Protein AF-A0A7R9LVT5-F1 (afdb_monomer_lite)

Foldseek 3Di:
DVVLLVQLVVVLVVLDDPPPSNLVSLQVLLVVLAVPQPSLVVCVVVVVLVSLLSQCVSHPPPVSSVVSSVSSVVSQCVRPVRVVVCPPPVNVVSVVVNCVVVVNPPPPDPPDDDD

Radius of gyration: 14.57 Å; chains: 1; bounding box: 28×40×38 Å

Sequence (115 aa):
MEALLAIVRARLADALHNDIMLKFTLSALWNLTDESPKTCQMFLQKGGLDLYLQVLQRFEGDCAVETKVLGLVNNIAEVEELRHNLLDLHFLRVLRFVANKLSLSITPFPPFPDF

InterPro domains:
  IPR011989 Armadillo-like helical [G3DSA:1.25.10.10] (1-108)
  IPR016024 Armadillo-type fold [SSF48371] (17-95)
  IPR051341 Zyg-11-related ubiquitin ligase adapter protein [PTHR12904] (19-95)
  IPR055142 Protein zer-1 homolog-like, C-terminal domain [PF22964] (1-98)

Structure (mmCIF, N/CA/C/O backbone):
data_AF-A0A7R9LVT5-F1
#
_entry.id   AF-A0A7R9LVT5-F1
#
loop_
_atom_site.group_PDB
_atom_site.id
_atom_site.type_symbol
_atom_site.label_atom_id
_atom_site.label_alt_id
_atom_site.label_comp_id
_atom_site.label_asym_id
_atom_site.label_entity_id
_atom_site.label_seq_id
_atom_site.pdbx_PDB_ins_code
_atom_site.Cartn_x
_atom_site.Cartn_y
_atom_site.Cartn_z
_atom_site.occupancy
_atom_site.B_iso_or_equiv
_atom_site.auth_seq_id
_atom_site.auth_comp_id
_atom_site.auth_asym_id
_atom_site.auth_atom_id
_atom_site.pdbx_PDB_model_num
ATOM 1 N N . MET A 1 1 ? -6.290 11.500 -0.809 1.00 86.19 1 MET A N 1
ATOM 2 C CA . MET A 1 1 ? -6.131 10.032 -0.906 1.00 86.19 1 MET A CA 1
ATOM 3 C C . MET A 1 1 ? -6.438 9.500 -2.301 1.00 86.19 1 MET A C 1
ATOM 5 O O . MET A 1 1 ? -5.558 8.888 -2.887 1.00 86.19 1 MET A O 1
ATOM 9 N N . GLU A 1 2 ? -7.627 9.755 -2.860 1.00 88.25 2 GLU A N 1
ATOM 10 C CA . GLU A 1 2 ? -8.033 9.216 -4.176 1.00 88.25 2 GLU A CA 1
ATOM 11 C C . GLU A 1 2 ? -7.036 9.501 -5.305 1.00 88.25 2 GLU A C 1
ATOM 13 O O . GLU A 1 2 ? -6.658 8.581 -6.024 1.00 88.25 2 GLU A O 1
ATOM 18 N N . ALA A 1 3 ? -6.539 10.737 -5.408 1.00 91.69 3 ALA A N 1
ATOM 19 C CA . ALA A 1 3 ? -5.553 11.108 -6.423 1.00 91.69 3 ALA A CA 1
ATOM 20 C C . ALA A 1 3 ? -4.260 10.273 -6.342 1.00 91.69 3 ALA A C 1
ATOM 22 O O . ALA A 1 3 ? -3.738 9.843 -7.365 1.00 91.69 3 ALA A O 1
ATOM 23 N N . LEU A 1 4 ? -3.766 9.987 -5.131 1.00 93.38 4 LEU A N 1
ATOM 24 C CA . LEU A 1 4 ? -2.549 9.191 -4.941 1.00 93.38 4 LEU A CA 1
ATOM 25 C C . LEU A 1 4 ? -2.782 7.725 -5.320 1.00 93.38 4 LEU A C 1
ATOM 27 O O . LEU A 1 4 ? -1.965 7.137 -6.021 1.00 93.38 4 LEU A O 1
ATOM 31 N N . LEU A 1 5 ? -3.922 7.147 -4.928 1.00 93.81 5 LEU A N 1
ATOM 32 C CA . LEU A 1 5 ? -4.278 5.781 -5.323 1.00 93.81 5 LEU A CA 1
ATOM 33 C C . LEU A 1 5 ? -4.470 5.659 -6.841 1.00 93.81 5 LEU A C 1
ATOM 35 O O . LEU A 1 5 ? -4.081 4.648 -7.421 1.00 93.81 5 LEU A O 1
ATOM 39 N N . ALA A 1 6 ? -5.016 6.685 -7.497 1.00 93.38 6 ALA A N 1
ATOM 40 C CA . ALA A 1 6 ? -5.128 6.726 -8.953 1.00 93.38 6 ALA A CA 1
ATOM 41 C C . ALA A 1 6 ? -3.749 6.725 -9.633 1.00 93.38 6 ALA A C 1
ATOM 43 O O . ALA A 1 6 ? -3.551 5.990 -10.599 1.00 93.38 6 ALA A O 1
ATOM 44 N N . ILE A 1 7 ? -2.779 7.473 -9.095 1.00 93.44 7 ILE A N 1
ATOM 45 C CA . ILE A 1 7 ? -1.398 7.455 -9.598 1.00 93.44 7 ILE A CA 1
ATOM 46 C C . ILE A 1 7 ? -0.784 6.062 -9.432 1.00 93.44 7 ILE A C 1
ATOM 48 O O . ILE A 1 7 ? -0.220 5.542 -10.391 1.00 93.44 7 ILE A O 1
ATOM 52 N N . VAL A 1 8 ? -0.936 5.422 -8.265 1.00 94.06 8 VAL A N 1
ATOM 53 C CA . VAL A 1 8 ? -0.433 4.051 -8.052 1.00 94.06 8 VAL A CA 1
ATOM 54 C C . VAL A 1 8 ? -1.052 3.076 -9.058 1.00 94.06 8 VAL A C 1
ATOM 56 O O . VAL A 1 8 ? -0.318 2.305 -9.668 1.00 94.06 8 VAL A O 1
ATOM 59 N N . ARG A 1 9 ? -2.372 3.139 -9.296 1.00 93.75 9 ARG A N 1
ATOM 60 C CA . ARG A 1 9 ? -3.052 2.296 -10.300 1.00 93.75 9 ARG A CA 1
ATOM 61 C C . ARG A 1 9 ? -2.500 2.518 -11.709 1.00 93.75 9 ARG A C 1
ATOM 63 O O . ARG A 1 9 ? -2.248 1.544 -12.410 1.00 93.75 9 ARG A O 1
ATOM 70 N N . ALA A 1 10 ? -2.282 3.772 -12.103 1.00 92.00 10 ALA A N 1
ATOM 71 C CA . ALA A 1 10 ? -1.717 4.096 -13.410 1.00 92.00 10 ALA A CA 1
ATOM 72 C C . ALA A 1 10 ? -0.295 3.534 -13.565 1.00 92.00 10 ALA A C 1
ATOM 74 O O . ALA A 1 10 ? -0.008 2.836 -14.531 1.00 92.00 10 ALA A O 1
ATOM 75 N N . ARG A 1 11 ? 0.580 3.749 -12.573 1.00 90.19 11 ARG A N 1
ATOM 76 C CA . ARG A 1 11 ? 1.980 3.290 -12.655 1.00 90.19 11 ARG A CA 1
ATOM 77 C C . ARG A 1 11 ? 2.133 1.782 -12.536 1.00 90.19 11 ARG A C 1
ATOM 79 O 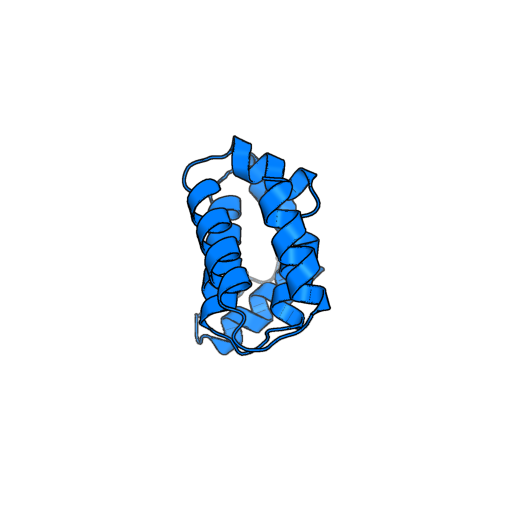O . ARG A 1 11 ? 3.050 1.208 -13.116 1.00 90.19 11 ARG A O 1
ATOM 86 N N . LEU A 1 12 ? 1.215 1.129 -11.828 1.00 89.25 12 LEU A N 1
ATOM 87 C CA . LEU A 1 12 ? 1.132 -0.325 -11.800 1.00 89.25 12 LEU A CA 1
ATOM 88 C C . LEU A 1 12 ? 0.840 -0.899 -13.198 1.00 89.25 12 LEU A C 1
ATOM 90 O O . LEU A 1 12 ? 1.442 -1.907 -13.565 1.00 89.25 12 LEU A O 1
ATOM 94 N N . ALA A 1 13 ? -0.035 -0.249 -13.976 1.00 87.19 13 ALA A N 1
ATOM 95 C CA . ALA A 1 13 ? -0.358 -0.657 -15.345 1.00 87.19 13 ALA A CA 1
ATOM 96 C C . ALA A 1 13 ? 0.806 -0.419 -16.323 1.00 87.19 13 ALA A C 1
ATOM 98 O O . ALA A 1 13 ? 1.066 -1.272 -17.170 1.00 87.19 13 ALA A O 1
ATOM 99 N N . ASP A 1 14 ? 1.538 0.689 -16.165 1.00 84.38 14 ASP A N 1
ATOM 100 C CA . ASP A 1 14 ? 2.711 1.016 -16.993 1.00 84.38 14 ASP A CA 1
ATOM 101 C C . ASP A 1 14 ? 3.891 0.069 -16.740 1.00 84.38 14 ASP A C 1
ATOM 103 O O . ASP A 1 14 ? 4.720 -0.162 -17.622 1.00 84.38 14 ASP A O 1
ATOM 107 N N . ALA A 1 15 ? 3.945 -0.529 -15.544 1.00 72.06 15 ALA A N 1
ATOM 108 C CA . ALA A 1 15 ? 4.812 -1.663 -15.247 1.00 72.06 15 ALA A CA 1
ATOM 109 C C . ALA A 1 15 ? 6.327 -1.361 -15.367 1.00 72.06 15 ALA A C 1
ATOM 111 O O . ALA A 1 15 ? 7.153 -2.272 -15.515 1.00 72.06 15 ALA A O 1
ATOM 112 N N . LEU A 1 16 ? 6.688 -0.078 -15.273 1.00 76.38 16 LEU A N 1
ATOM 113 C CA . LEU A 1 16 ? 8.051 0.428 -15.388 1.00 76.38 16 LEU A CA 1
ATOM 114 C C . LEU A 1 16 ? 8.855 0.131 -14.120 1.00 76.38 16 LEU A C 1
ATOM 116 O O . LEU A 1 16 ? 8.571 0.644 -13.037 1.00 76.38 16 LEU A O 1
ATOM 120 N N . HIS A 1 17 ? 9.905 -0.675 -14.264 1.00 67.88 17 HIS A N 1
ATOM 121 C CA . HIS A 1 17 ? 10.876 -0.876 -13.192 1.00 67.88 17 HIS A CA 1
ATOM 122 C C . HIS A 1 17 ? 11.598 0.447 -12.887 1.00 67.88 17 HIS A C 1
ATOM 124 O O . HIS A 1 17 ? 11.961 1.179 -13.806 1.00 67.88 17 HIS A O 1
ATOM 130 N N . ASN A 1 18 ? 11.819 0.750 -11.603 1.00 76.25 18 ASN A N 1
ATOM 131 C CA . ASN A 1 18 ? 12.368 2.028 -11.127 1.00 76.25 18 ASN A CA 1
ATOM 132 C C . ASN A 1 18 ? 11.505 3.277 -11.397 1.00 76.25 18 ASN A C 1
ATOM 134 O O . ASN A 1 18 ? 12.048 4.378 -11.497 1.00 76.25 18 ASN A O 1
ATOM 138 N N . ASP A 1 19 ? 10.172 3.152 -11.450 1.00 85.75 19 ASP A N 1
ATOM 139 C CA . ASP A 1 19 ? 9.293 4.325 -11.527 1.00 85.75 19 ASP A CA 1
ATOM 140 C C . ASP A 1 19 ? 9.440 5.211 -10.268 1.00 85.75 19 ASP A C 1
ATOM 142 O O . ASP A 1 19 ? 8.992 4.891 -9.160 1.00 85.75 19 ASP A O 1
ATOM 146 N N . ILE A 1 20 ? 10.094 6.358 -10.457 1.00 89.19 20 ILE A N 1
ATOM 147 C CA . ILE A 1 20 ? 10.362 7.349 -9.414 1.00 89.19 20 ILE A CA 1
ATOM 148 C C . ILE A 1 20 ? 9.048 7.951 -8.888 1.00 89.19 20 ILE A C 1
ATOM 150 O O . ILE A 1 20 ? 8.901 8.156 -7.682 1.00 89.19 20 ILE A O 1
ATOM 154 N N . MET A 1 21 ? 8.064 8.184 -9.764 1.00 91.31 21 MET A N 1
ATOM 155 C CA . MET A 1 21 ? 6.755 8.721 -9.382 1.00 91.31 21 MET A CA 1
ATOM 156 C C . MET A 1 21 ? 5.976 7.730 -8.523 1.00 91.31 21 MET A C 1
ATOM 158 O O . MET A 1 21 ? 5.359 8.141 -7.536 1.00 91.31 21 MET A O 1
ATOM 162 N N . LEU A 1 22 ? 6.036 6.433 -8.839 1.00 92.44 22 LEU A N 1
ATOM 163 C CA . LEU A 1 22 ? 5.450 5.390 -7.996 1.00 92.44 22 LEU A CA 1
ATOM 164 C C . LEU A 1 22 ? 6.079 5.415 -6.596 1.00 92.44 22 LEU A C 1
ATOM 166 O O . LEU A 1 22 ? 5.358 5.508 -5.603 1.00 92.44 22 LEU A O 1
ATOM 170 N N . LYS A 1 23 ? 7.415 5.417 -6.502 1.00 92.38 23 LYS A N 1
ATOM 171 C CA . LYS A 1 23 ? 8.139 5.437 -5.217 1.00 92.38 23 LYS A CA 1
ATOM 172 C C . LYS A 1 23 ? 7.813 6.681 -4.382 1.00 92.38 23 LYS A C 1
ATOM 174 O O . LYS A 1 23 ? 7.603 6.562 -3.170 1.00 92.38 23 LYS A O 1
ATOM 179 N N . PHE A 1 24 ? 7.714 7.862 -4.996 1.00 94.00 24 PHE A N 1
ATOM 180 C CA . PHE A 1 24 ? 7.284 9.078 -4.294 1.00 94.00 24 PHE A CA 1
ATOM 181 C C . PHE A 1 24 ? 5.837 8.991 -3.815 1.00 94.00 24 PHE A C 1
ATOM 183 O O . PHE A 1 24 ? 5.553 9.318 -2.664 1.00 94.00 24 PHE A O 1
ATOM 190 N N . THR A 1 25 ? 4.935 8.495 -4.659 1.00 95.50 25 THR A N 1
ATOM 191 C CA . THR A 1 25 ? 3.512 8.361 -4.323 1.00 95.50 25 THR A CA 1
ATOM 192 C C . THR A 1 25 ? 3.303 7.391 -3.161 1.00 95.50 25 THR A C 1
ATOM 194 O O . THR A 1 25 ? 2.571 7.709 -2.227 1.00 95.50 25 THR A O 1
ATOM 197 N N . LEU A 1 26 ? 3.997 6.248 -3.163 1.00 95.44 26 LEU A N 1
ATOM 198 C CA . LEU A 1 26 ? 3.969 5.286 -2.056 1.00 95.44 26 LEU A CA 1
ATOM 199 C C . LEU A 1 26 ? 4.532 5.884 -0.758 1.00 95.44 26 LEU A C 1
ATOM 201 O O . LEU A 1 26 ? 3.989 5.632 0.312 1.00 95.44 26 LEU A O 1
ATOM 205 N N . SER A 1 27 ? 5.575 6.719 -0.846 1.00 95.56 27 SER A N 1
ATOM 206 C CA . SER A 1 27 ? 6.125 7.433 0.321 1.00 95.56 27 SER A CA 1
ATOM 207 C C . SER A 1 27 ? 5.117 8.418 0.905 1.00 95.56 27 SER A C 1
ATOM 209 O O . SER A 1 27 ? 4.931 8.474 2.115 1.00 95.56 27 SER A O 1
ATOM 211 N N . ALA A 1 28 ? 4.451 9.185 0.039 1.00 95.06 28 ALA A N 1
ATOM 212 C CA . ALA A 1 28 ? 3.426 10.129 0.456 1.00 95.06 28 ALA A CA 1
ATOM 213 C C . ALA A 1 28 ? 2.240 9.408 1.105 1.00 95.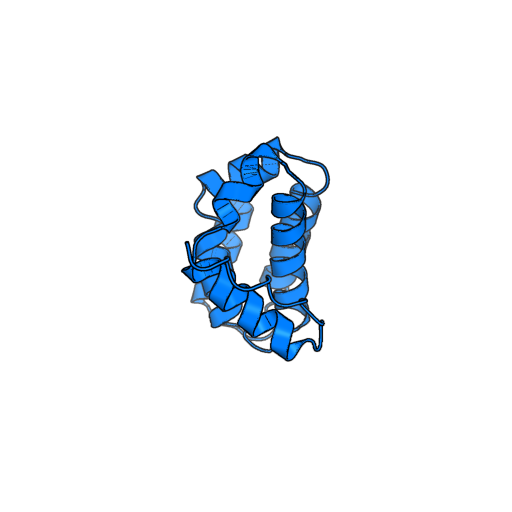06 28 ALA A C 1
ATOM 215 O O . ALA A 1 28 ? 1.740 9.866 2.124 1.00 95.06 28 ALA A O 1
ATOM 216 N N . LEU A 1 29 ? 1.810 8.273 0.543 1.00 95.56 29 LEU A N 1
ATOM 217 C CA . LEU A 1 29 ? 0.747 7.456 1.125 1.00 95.56 29 LEU A CA 1
ATOM 218 C C . LEU A 1 29 ? 1.128 6.942 2.513 1.00 95.56 29 LEU A C 1
ATOM 220 O O . LEU A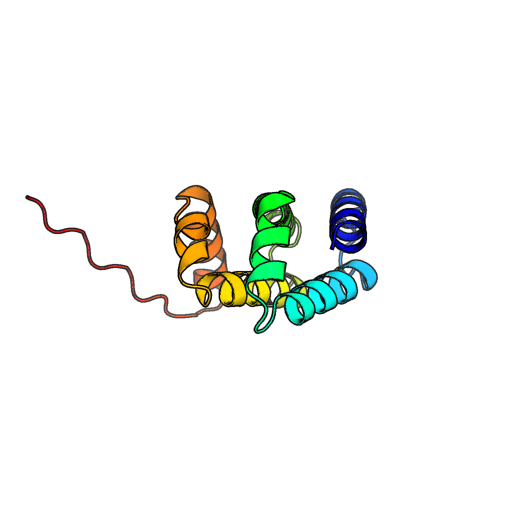 1 29 ? 0.338 7.127 3.431 1.00 95.56 29 LEU A O 1
ATOM 224 N N . TRP A 1 30 ? 2.325 6.366 2.669 1.00 95.81 30 TRP A N 1
ATOM 225 C CA . TRP A 1 30 ? 2.810 5.874 3.962 1.00 95.81 30 TRP A CA 1
ATOM 226 C C . TRP A 1 30 ? 2.814 6.985 5.021 1.00 95.81 30 TRP A C 1
ATOM 228 O O . TRP A 1 30 ? 2.191 6.830 6.070 1.00 95.81 30 TRP A O 1
ATOM 238 N N . ASN A 1 31 ? 3.392 8.145 4.701 1.00 94.69 31 ASN A N 1
ATOM 239 C CA . ASN A 1 31 ? 3.453 9.280 5.624 1.00 94.69 31 ASN A CA 1
ATOM 240 C C . ASN A 1 31 ? 2.070 9.872 5.947 1.00 94.69 31 ASN A C 1
ATOM 242 O O . ASN A 1 31 ? 1.851 10.351 7.050 1.00 94.69 31 ASN A O 1
ATOM 246 N N . LEU A 1 32 ? 1.123 9.868 5.002 1.00 94.12 32 LEU A N 1
ATOM 247 C CA . LEU A 1 32 ? -0.236 10.376 5.246 1.00 94.12 32 LEU A CA 1
ATOM 248 C C . LEU A 1 32 ? -1.062 9.457 6.151 1.00 94.12 32 LEU A C 1
ATOM 250 O O . LEU A 1 32 ? -2.005 9.916 6.792 1.00 94.12 32 LEU A O 1
ATOM 254 N N . THR A 1 33 ? -0.760 8.161 6.147 1.00 92.44 33 THR A N 1
ATOM 255 C CA . THR A 1 33 ? -1.396 7.174 7.027 1.00 92.44 33 THR A CA 1
ATOM 256 C C . THR A 1 33 ? -0.735 7.075 8.398 1.00 92.44 33 THR A C 1
ATOM 258 O O . THR A 1 33 ? -1.311 6.471 9.295 1.00 92.44 33 THR A O 1
ATOM 261 N N . ASP A 1 34 ? 0.454 7.651 8.569 1.00 94.56 34 ASP A N 1
ATOM 262 C CA . ASP A 1 34 ? 1.175 7.652 9.840 1.00 94.56 34 ASP A CA 1
ATOM 263 C C . ASP A 1 34 ? 0.413 8.421 10.921 1.00 94.56 34 ASP A C 1
ATOM 265 O O . ASP A 1 34 ? -0.120 9.502 10.661 1.00 94.56 34 ASP A O 1
ATOM 269 N N . GLU A 1 35 ? 0.284 7.804 12.098 1.00 90.94 35 GLU A N 1
ATOM 270 C CA . GLU A 1 35 ? -0.466 8.323 13.253 1.00 90.94 35 GLU A CA 1
ATOM 271 C C . GLU A 1 35 ? -1.886 8.846 12.916 1.00 90.94 35 GLU A C 1
ATOM 273 O O . GLU A 1 35 ? -2.449 9.697 13.610 1.00 90.94 35 GLU A O 1
ATOM 278 N N . SER A 1 36 ? -2.507 8.345 11.838 1.00 93.88 36 SER A N 1
ATOM 279 C CA . SER A 1 36 ? -3.767 8.879 11.309 1.00 93.88 36 SER A CA 1
ATOM 280 C C . SER A 1 36 ? -4.812 7.785 11.045 1.00 93.88 36 SER A C 1
ATOM 282 O O . SER A 1 36 ? -5.042 7.400 9.891 1.00 93.88 36 SER A O 1
ATOM 284 N N . PRO A 1 37 ? -5.548 7.327 12.083 1.00 92.88 37 PRO A N 1
ATOM 285 C CA . PRO A 1 37 ? -6.550 6.261 11.960 1.00 92.88 37 PRO A CA 1
ATOM 286 C C . PRO A 1 37 ? -7.606 6.518 10.878 1.00 92.88 37 PRO A C 1
ATOM 288 O O . PRO A 1 37 ? -7.957 5.631 10.099 1.00 92.88 37 PRO A O 1
ATOM 291 N N . LYS A 1 38 ? -8.075 7.767 10.767 1.00 95.00 38 LYS A N 1
ATOM 292 C CA . LYS A 1 38 ? -9.065 8.177 9.758 1.00 95.00 38 LYS A CA 1
ATOM 293 C C . LYS A 1 38 ? -8.537 8.010 8.331 1.00 95.00 38 LYS A C 1
ATOM 295 O O . LYS A 1 38 ? -9.286 7.633 7.429 1.00 95.00 38 LYS A O 1
ATOM 300 N N . THR A 1 39 ? -7.254 8.290 8.118 1.00 94.81 39 THR A N 1
ATOM 301 C CA . THR A 1 39 ? -6.618 8.176 6.803 1.00 94.81 39 THR A CA 1
ATOM 302 C C . THR A 1 39 ? -6.352 6.713 6.454 1.00 94.81 39 THR A C 1
ATOM 304 O O . THR A 1 39 ? -6.627 6.309 5.324 1.00 94.81 39 THR A O 1
ATOM 307 N N . CYS A 1 40 ? -5.947 5.892 7.430 1.00 94.25 40 CYS A N 1
ATOM 308 C CA . CYS A 1 40 ? -5.879 4.433 7.293 1.00 94.25 40 CYS A CA 1
ATOM 309 C C . CYS A 1 40 ? -7.237 3.831 6.903 1.00 94.25 40 CYS A C 1
ATOM 311 O O . CYS A 1 40 ? -7.330 3.038 5.965 1.00 94.25 40 CYS A O 1
ATOM 313 N N . GLN A 1 41 ? -8.319 4.256 7.561 1.00 94.19 41 GLN A N 1
ATOM 314 C CA . GLN A 1 41 ? -9.667 3.788 7.240 1.00 94.19 41 GLN A CA 1
ATOM 315 C C . GLN A 1 41 ? -10.082 4.188 5.816 1.00 94.19 41 GLN A C 1
ATOM 317 O O . GLN A 1 41 ? -10.607 3.362 5.070 1.00 94.19 41 GLN A O 1
ATOM 322 N N . MET A 1 42 ? -9.812 5.433 5.408 1.00 95.25 42 MET A N 1
ATOM 323 C CA . MET A 1 42 ? -10.091 5.898 4.046 1.00 95.25 42 MET A CA 1
ATOM 324 C C . MET A 1 42 ? -9.305 5.096 3.002 1.00 95.25 42 MET A C 1
ATOM 326 O O . MET A 1 42 ? -9.847 4.779 1.944 1.00 95.25 42 MET A O 1
ATOM 330 N N . PHE A 1 43 ? -8.053 4.738 3.291 1.00 95.56 43 PHE A N 1
ATOM 331 C CA . PHE A 1 43 ? -7.231 3.918 2.404 1.00 95.56 43 PHE A CA 1
ATOM 332 C C . PHE A 1 43 ? -7.871 2.545 2.170 1.00 95.56 43 PHE A C 1
ATOM 334 O O . PHE A 1 43 ? -8.033 2.127 1.020 1.00 95.56 43 PHE A O 1
ATOM 341 N N . LEU A 1 44 ? -8.301 1.882 3.246 1.00 93.25 44 LEU A N 1
ATOM 342 C CA . LEU A 1 44 ? -8.980 0.586 3.179 1.00 93.25 44 LEU A CA 1
ATOM 343 C C . LEU A 1 44 ? -10.299 0.675 2.403 1.00 93.25 44 LEU A C 1
ATOM 345 O O . LEU A 1 44 ? -10.512 -0.093 1.468 1.00 93.25 44 LEU A O 1
ATOM 349 N N . GLN A 1 45 ? -11.143 1.665 2.708 1.00 93.31 45 GLN A N 1
ATOM 350 C CA . GLN A 1 45 ? -12.430 1.880 2.028 1.00 93.31 45 GLN A CA 1
ATOM 351 C C . GLN A 1 45 ? -12.293 2.118 0.518 1.00 93.31 45 GLN A C 1
ATOM 353 O O . GLN A 1 45 ? -13.232 1.879 -0.238 1.00 93.31 45 GLN A O 1
ATOM 358 N N . LYS A 1 46 ? -11.134 2.600 0.059 1.00 93.56 46 LYS A N 1
ATOM 359 C CA . LYS A 1 46 ? -10.842 2.839 -1.362 1.00 93.56 46 LYS A CA 1
ATOM 360 C C . LYS A 1 46 ? -10.172 1.639 -2.049 1.00 93.56 46 LYS A C 1
ATOM 362 O O . LYS A 1 46 ? -9.646 1.787 -3.158 1.00 93.56 46 LYS A O 1
ATOM 367 N N . GLY A 1 47 ? -10.177 0.466 -1.408 1.00 91.50 47 GLY A N 1
ATOM 368 C CA . GLY A 1 47 ? -9.554 -0.755 -1.926 1.00 91.50 47 GLY A CA 1
ATOM 369 C C . GLY A 1 47 ? -8.034 -0.633 -2.026 1.00 91.50 47 GLY A C 1
ATOM 370 O O . GLY A 1 47 ? -7.426 -1.141 -2.970 1.00 91.50 47 GLY A O 1
ATOM 371 N N . GLY A 1 48 ? -7.419 0.125 -1.112 1.00 93.44 48 GLY A N 1
ATOM 372 C CA . GLY A 1 48 ? -5.975 0.339 -1.092 1.00 93.44 48 GLY A CA 1
ATOM 373 C C . GLY A 1 48 ? -5.195 -0.946 -0.813 1.00 93.44 48 GLY A C 1
ATOM 374 O O . GLY A 1 48 ? -4.131 -1.145 -1.395 1.00 93.44 48 GLY A O 1
ATOM 375 N N . LEU A 1 49 ? -5.749 -1.845 0.008 1.00 91.69 49 LEU A N 1
ATOM 376 C CA . LEU A 1 49 ? -5.098 -3.104 0.373 1.00 91.69 49 LEU A CA 1
ATOM 377 C C . LEU A 1 49 ? -4.935 -4.037 -0.838 1.00 91.69 49 LEU A C 1
ATOM 379 O O . LEU A 1 49 ? -3.828 -4.497 -1.111 1.00 91.69 49 LEU A O 1
ATOM 383 N N . ASP A 1 50 ? -5.998 -4.223 -1.626 1.00 91.00 50 ASP A N 1
ATOM 384 C CA . ASP A 1 50 ? -5.967 -5.030 -2.856 1.00 91.00 50 ASP A CA 1
ATOM 385 C C . ASP A 1 50 ? -5.019 -4.450 -3.907 1.00 91.00 50 ASP A C 1
ATOM 387 O O . ASP A 1 50 ? -4.353 -5.178 -4.646 1.00 91.00 50 ASP A O 1
ATOM 391 N N . LEU A 1 51 ? -4.948 -3.118 -3.987 1.00 92.88 51 LEU A N 1
ATOM 392 C CA . LEU A 1 51 ? -4.002 -2.438 -4.862 1.00 92.88 51 LEU A CA 1
ATOM 393 C C . LEU A 1 51 ? -2.560 -2.698 -4.415 1.00 92.88 51 LEU A C 1
ATOM 395 O O . LEU A 1 51 ? -1.700 -2.984 -5.243 1.00 92.88 51 LEU A O 1
ATOM 399 N N . TYR A 1 52 ? -2.293 -2.619 -3.113 1.00 92.19 52 TYR A N 1
ATOM 400 C CA . TYR A 1 52 ? -0.960 -2.837 -2.555 1.00 92.19 52 TYR A CA 1
ATOM 401 C C . TYR A 1 52 ? -0.490 -4.283 -2.718 1.00 92.19 52 TYR A C 1
ATOM 403 O O . TYR A 1 52 ? 0.684 -4.503 -3.007 1.00 92.19 52 TYR A O 1
ATOM 411 N N . LEU A 1 53 ? -1.395 -5.261 -2.641 1.00 89.31 53 LEU A N 1
ATOM 412 C CA . LEU A 1 53 ? -1.085 -6.649 -2.987 1.00 89.31 53 LEU A CA 1
ATOM 413 C C . LEU A 1 53 ? -0.606 -6.795 -4.435 1.00 89.31 53 LEU A C 1
ATOM 415 O O . LEU A 1 53 ? 0.406 -7.448 -4.683 1.00 89.31 53 LEU A O 1
ATOM 419 N N . GLN A 1 54 ? -1.281 -6.146 -5.386 1.00 91.00 54 GLN A N 1
ATOM 420 C CA . GLN A 1 54 ? -0.861 -6.166 -6.790 1.00 91.00 54 GLN A CA 1
ATOM 421 C C . GLN A 1 54 ? 0.485 -5.461 -6.994 1.00 91.00 54 GLN A C 1
ATOM 423 O O . GLN A 1 54 ? 1.302 -5.923 -7.787 1.00 91.00 54 GLN A O 1
ATOM 428 N N . VAL A 1 55 ? 0.749 -4.375 -6.258 1.00 91.19 55 VAL A N 1
ATOM 429 C CA . VAL A 1 55 ? 2.057 -3.701 -6.273 1.00 91.19 55 VAL A CA 1
ATOM 430 C C . VAL A 1 55 ? 3.157 -4.641 -5.772 1.00 91.19 55 VAL A C 1
ATOM 432 O O . VAL A 1 55 ? 4.167 -4.783 -6.455 1.00 91.19 55 VAL A O 1
ATOM 435 N N . LEU A 1 56 ? 2.958 -5.332 -4.645 1.00 88.69 56 LEU A N 1
ATOM 436 C CA . LEU A 1 56 ? 3.933 -6.302 -4.125 1.00 88.69 56 LEU A CA 1
ATOM 437 C C . LEU A 1 56 ? 4.194 -7.444 -5.112 1.00 88.69 56 LEU A C 1
ATOM 439 O O . LEU A 1 56 ? 5.341 -7.815 -5.325 1.00 88.69 56 LEU A O 1
ATOM 443 N N . GLN A 1 57 ? 3.147 -7.972 -5.749 1.00 87.88 57 GLN A N 1
ATOM 444 C CA . GLN A 1 57 ? 3.290 -9.028 -6.755 1.00 87.88 57 GLN A CA 1
ATOM 445 C C . GLN A 1 57 ? 4.029 -8.536 -8.005 1.00 87.88 57 GLN A C 1
ATOM 447 O O . GLN A 1 57 ? 4.828 -9.264 -8.588 1.00 87.88 57 GLN A O 1
ATOM 452 N N . ARG A 1 58 ? 3.764 -7.301 -8.447 1.00 88.50 58 ARG A N 1
ATOM 453 C CA . ARG A 1 58 ? 4.315 -6.771 -9.700 1.00 88.50 58 ARG A CA 1
ATOM 454 C C . ARG A 1 58 ? 5.756 -6.279 -9.578 1.00 88.50 58 ARG A C 1
ATOM 456 O O . ARG A 1 58 ? 6.484 -6.320 -10.575 1.00 88.50 58 ARG A O 1
ATOM 463 N N . PHE A 1 59 ? 6.127 -5.783 -8.402 1.00 87.25 59 PHE A N 1
ATOM 464 C CA . PHE A 1 59 ? 7.432 -5.197 -8.088 1.00 87.25 59 PHE A CA 1
ATOM 465 C C . PHE A 1 59 ? 8.213 -6.046 -7.077 1.00 87.25 59 PHE A C 1
ATOM 467 O O . PHE A 1 59 ? 9.016 -5.513 -6.313 1.00 87.25 59 PHE A O 1
ATOM 474 N N . GLU A 1 60 ? 7.977 -7.360 -7.079 1.00 84.50 60 GLU A N 1
ATOM 475 C CA . GLU A 1 60 ? 8.699 -8.306 -6.231 1.00 84.50 60 GLU A CA 1
ATOM 476 C C . GLU A 1 60 ? 10.218 -8.127 -6.395 1.00 84.50 60 GLU A C 1
ATOM 478 O O . GLU A 1 60 ? 10.743 -8.149 -7.512 1.00 84.50 60 GLU A O 1
ATOM 483 N N . GLY A 1 61 ? 10.924 -7.949 -5.276 1.00 82.88 61 GLY A N 1
ATOM 484 C CA . GLY A 1 61 ? 12.371 -7.736 -5.246 1.00 82.88 61 GLY A CA 1
ATOM 485 C C . GLY A 1 61 ? 12.820 -6.270 -5.313 1.00 82.88 61 GLY A C 1
ATOM 486 O O . GLY A 1 61 ? 14.009 -6.006 -5.135 1.00 82.88 61 GLY A O 1
ATOM 487 N N . ASP A 1 62 ? 11.916 -5.302 -5.512 1.00 88.19 62 ASP A N 1
ATOM 488 C CA . ASP A 1 62 ? 12.226 -3.881 -5.301 1.00 88.19 62 ASP A CA 1
ATOM 489 C C . ASP A 1 62 ? 12.031 -3.523 -3.822 1.00 88.19 62 ASP A C 1
ATOM 491 O O . ASP A 1 62 ? 10.964 -3.064 -3.399 1.00 88.19 62 ASP A O 1
ATOM 495 N N . CYS A 1 63 ? 13.096 -3.691 -3.032 1.00 87.12 63 CYS A N 1
ATOM 496 C CA . CYS A 1 63 ? 13.082 -3.436 -1.589 1.00 87.12 63 CYS A CA 1
ATOM 497 C C . CYS A 1 63 ? 12.547 -2.039 -1.227 1.00 87.12 63 CYS A C 1
ATOM 499 O O . CYS A 1 63 ? 11.958 -1.860 -0.161 1.00 87.12 63 CYS A O 1
ATOM 501 N N . ALA A 1 64 ? 12.736 -1.029 -2.086 1.00 88.62 64 ALA A N 1
ATOM 502 C CA . ALA A 1 64 ? 12.269 0.328 -1.814 1.00 88.62 64 ALA A CA 1
ATOM 503 C C . ALA A 1 64 ? 10.745 0.459 -1.955 1.00 88.62 64 ALA A C 1
ATOM 505 O O . ALA A 1 64 ? 10.131 1.230 -1.215 1.00 88.62 64 ALA A O 1
ATOM 506 N N . VAL A 1 65 ? 10.137 -0.273 -2.892 1.00 90.81 65 VAL A N 1
ATOM 507 C CA . VAL A 1 65 ? 8.675 -0.361 -3.037 1.00 90.81 65 VAL A CA 1
ATOM 508 C C . VAL A 1 65 ? 8.093 -1.198 -1.904 1.00 90.81 65 VAL A C 1
ATOM 510 O O . VAL A 1 65 ? 7.179 -0.735 -1.219 1.00 90.81 65 VAL A O 1
ATOM 513 N N . GLU A 1 66 ? 8.664 -2.379 -1.659 1.00 89.50 66 GLU A N 1
ATOM 514 C CA . GLU A 1 66 ? 8.217 -3.303 -0.613 1.00 89.50 66 GLU A CA 1
ATOM 515 C C . GLU A 1 66 ? 8.228 -2.633 0.763 1.00 89.50 66 GLU A C 1
ATOM 517 O O . GLU A 1 66 ? 7.214 -2.643 1.454 1.00 89.50 66 GLU A O 1
ATOM 522 N N . THR A 1 67 ? 9.319 -1.950 1.127 1.00 89.38 67 THR A N 1
ATOM 523 C CA . THR A 1 67 ? 9.429 -1.242 2.415 1.00 89.38 67 THR A CA 1
ATOM 524 C C . THR A 1 67 ? 8.323 -0.203 2.598 1.00 89.38 67 THR A C 1
ATOM 526 O O . THR A 1 67 ? 7.752 -0.094 3.678 1.00 89.38 67 THR A O 1
ATOM 529 N N . LYS A 1 68 ? 7.979 0.555 1.550 1.00 92.19 68 LYS A N 1
ATOM 530 C CA . LYS A 1 68 ? 6.935 1.593 1.629 1.00 92.19 68 LYS A CA 1
ATOM 531 C C . LYS A 1 68 ? 5.540 0.995 1.750 1.00 92.19 68 LYS A C 1
ATOM 533 O O . LYS A 1 68 ? 4.706 1.521 2.483 1.00 92.19 68 LYS A O 1
ATOM 538 N N . VAL A 1 69 ? 5.286 -0.095 1.028 1.00 92.44 69 VAL A N 1
ATOM 539 C CA . VAL A 1 69 ? 4.018 -0.821 1.111 1.00 92.44 69 VAL A CA 1
ATOM 540 C C . VAL A 1 69 ? 3.850 -1.435 2.499 1.00 92.44 69 VAL A C 1
ATOM 542 O O . VAL A 1 69 ? 2.832 -1.195 3.143 1.00 92.44 69 VAL A O 1
ATOM 545 N N . LEU A 1 70 ? 4.855 -2.169 2.981 1.00 90.25 70 LEU A N 1
ATOM 546 C CA . LEU A 1 70 ? 4.834 -2.784 4.307 1.00 90.25 70 LEU A CA 1
ATOM 547 C C . LEU A 1 70 ? 4.767 -1.743 5.426 1.00 90.25 70 LEU A C 1
ATOM 549 O O . LEU A 1 70 ? 4.069 -1.970 6.406 1.00 90.25 70 LEU A O 1
ATOM 553 N N . GLY A 1 71 ? 5.434 -0.597 5.263 1.00 90.62 71 GLY A N 1
ATOM 554 C CA . GLY A 1 71 ? 5.365 0.518 6.205 1.00 90.62 71 GLY A CA 1
ATOM 555 C C . GLY A 1 71 ? 3.934 1.013 6.405 1.00 90.62 71 GLY A C 1
ATOM 556 O O . GLY A 1 71 ? 3.450 1.050 7.529 1.00 90.62 71 GLY A O 1
ATOM 557 N N . LEU A 1 72 ? 3.202 1.292 5.322 1.00 93.69 72 LEU A N 1
ATOM 558 C CA . LEU A 1 72 ? 1.791 1.688 5.425 1.00 93.69 72 LEU A CA 1
ATOM 559 C C . LEU A 1 72 ? 0.932 0.589 6.064 1.00 93.69 72 LEU A C 1
ATOM 561 O O . LEU A 1 72 ? 0.050 0.877 6.868 1.00 93.69 72 LEU A O 1
ATOM 565 N N . VAL A 1 73 ? 1.174 -0.674 5.709 1.00 91.75 73 VAL A N 1
ATOM 566 C CA . VAL A 1 73 ? 0.445 -1.813 6.286 1.00 91.75 73 VAL A CA 1
ATOM 567 C C . VAL A 1 73 ? 0.692 -1.919 7.791 1.00 91.75 73 VAL A C 1
ATOM 569 O O . VAL A 1 73 ? -0.251 -2.179 8.534 1.00 91.75 73 VAL A O 1
ATOM 572 N N . ASN A 1 74 ? 1.923 -1.674 8.245 1.00 90.31 74 ASN A N 1
ATOM 573 C CA . ASN A 1 74 ? 2.248 -1.602 9.664 1.00 90.31 74 ASN A CA 1
ATOM 574 C C . ASN A 1 74 ? 1.471 -0.471 10.353 1.00 90.31 74 ASN A C 1
ATOM 576 O O . ASN A 1 74 ? 0.852 -0.712 11.384 1.00 90.31 74 ASN A O 1
ATOM 580 N N . ASN A 1 75 ? 1.380 0.708 9.731 1.00 93.00 75 ASN A N 1
ATOM 581 C CA . ASN A 1 75 ? 0.580 1.816 10.265 1.00 93.00 75 ASN A CA 1
ATOM 582 C C . ASN A 1 75 ? -0.910 1.439 10.405 1.00 93.00 75 ASN A C 1
ATOM 584 O O . ASN A 1 75 ? -1.571 1.852 11.352 1.00 93.00 75 ASN A O 1
ATOM 588 N N . ILE A 1 76 ? -1.463 0.621 9.498 1.00 91.62 76 ILE A N 1
ATOM 589 C CA . ILE A 1 76 ? -2.830 0.081 9.647 1.00 91.62 76 ILE A CA 1
ATOM 590 C C . ILE A 1 76 ? -2.902 -0.922 10.809 1.00 91.62 76 ILE A C 1
ATOM 592 O O . ILE A 1 76 ? -3.894 -0.939 11.536 1.00 91.62 76 ILE A O 1
ATOM 596 N N . ALA A 1 77 ? -1.874 -1.755 10.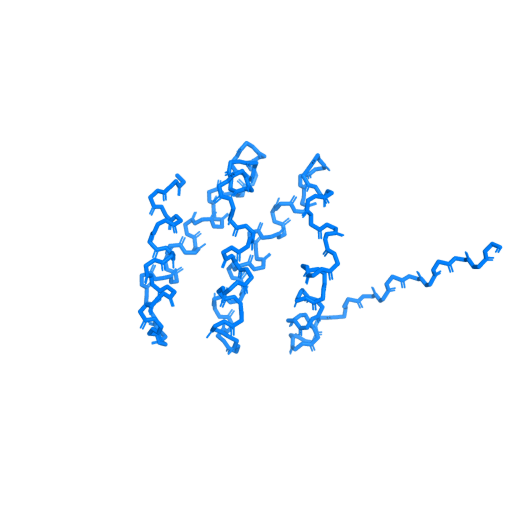988 1.00 89.50 77 ALA A N 1
ATOM 597 C CA . ALA A 1 77 ? -1.809 -2.748 12.060 1.00 89.50 77 ALA A CA 1
ATOM 598 C C . ALA A 1 77 ? -1.713 -2.118 13.462 1.00 89.50 77 ALA A C 1
ATOM 600 O O . ALA A 1 77 ? -2.121 -2.744 14.439 1.00 89.50 77 ALA A O 1
ATOM 601 N N . GLU A 1 78 ? -1.218 -0.887 13.568 1.00 90.25 78 GLU A N 1
ATOM 602 C CA . GLU A 1 78 ? -1.178 -0.122 14.819 1.00 90.25 78 GLU A CA 1
ATOM 603 C C . GLU A 1 78 ? -2.550 0.453 15.215 1.00 90.25 78 GLU A C 1
ATOM 605 O O . GLU A 1 78 ? -2.778 0.754 16.386 1.00 90.25 78 GLU A O 1
ATOM 610 N N . VAL A 1 79 ? -3.501 0.546 14.277 1.00 91.75 79 VAL A N 1
ATOM 611 C C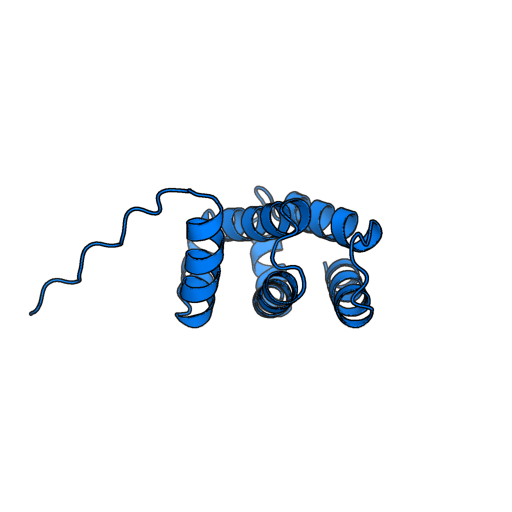A . VAL A 1 79 ? -4.866 1.019 14.548 1.00 91.75 79 VAL A CA 1
ATOM 612 C C . VAL A 1 79 ? -5.744 -0.148 14.985 1.00 91.75 79 VAL A C 1
ATOM 614 O O . VAL A 1 79 ? -6.145 -0.983 14.169 1.00 91.75 79 VAL A O 1
ATOM 617 N N . GLU A 1 80 ? -6.074 -0.190 16.276 1.00 90.25 80 GLU A N 1
ATOM 618 C CA . GLU A 1 80 ? -6.791 -1.296 16.912 1.00 90.25 80 GLU A CA 1
ATOM 619 C C . GLU A 1 80 ? -8.050 -1.728 16.150 1.00 90.25 80 GLU A C 1
ATOM 621 O O . GLU A 1 80 ? -8.214 -2.922 15.876 1.00 90.25 80 GLU A O 1
ATOM 626 N N . GLU A 1 81 ? -8.890 -0.774 15.749 1.00 91.06 81 GLU A N 1
ATOM 627 C CA . GLU A 1 81 ? -10.151 -1.047 15.067 1.00 91.06 81 GLU A CA 1
ATOM 628 C C . GLU A 1 81 ? -9.962 -1.510 13.625 1.00 91.06 81 GLU A C 1
ATOM 630 O O . GLU A 1 81 ? -10.892 -2.068 13.058 1.00 91.06 81 GLU A O 1
ATOM 635 N N . LEU A 1 82 ? -8.796 -1.307 13.005 1.00 90.38 82 LEU A N 1
ATOM 636 C CA . LEU A 1 82 ? -8.550 -1.676 11.608 1.00 90.38 82 LEU A CA 1
ATOM 637 C C . LEU A 1 82 ? -7.776 -2.985 11.455 1.00 90.38 82 LEU A C 1
ATOM 639 O O . LEU A 1 82 ? -7.803 -3.559 10.366 1.00 90.38 82 LEU A O 1
ATOM 643 N N . ARG A 1 83 ? -7.158 -3.498 12.529 1.00 86.75 83 ARG A N 1
ATOM 644 C CA . ARG A 1 83 ? -6.368 -4.744 12.524 1.00 86.75 83 ARG A CA 1
ATOM 645 C C . ARG A 1 83 ? -7.094 -5.930 11.900 1.00 86.75 83 ARG A C 1
ATOM 647 O O . ARG A 1 83 ? -6.482 -6.704 11.169 1.00 86.75 83 ARG A O 1
ATOM 654 N N . HIS A 1 84 ? -8.397 -6.061 12.142 1.00 85.50 84 HIS A N 1
ATOM 655 C CA . HIS A 1 84 ? -9.192 -7.166 11.603 1.00 85.50 84 HIS A CA 1
ATOM 656 C C . HIS A 1 84 ? -9.232 -7.186 10.066 1.00 85.50 84 HIS A C 1
ATOM 658 O O . HIS A 1 84 ? -9.337 -8.260 9.482 1.00 85.50 84 HIS A O 1
ATOM 664 N N . ASN A 1 85 ? -9.064 -6.032 9.408 1.00 86.19 85 ASN A N 1
ATOM 665 C CA . ASN A 1 85 ? -9.004 -5.943 7.947 1.00 86.19 85 ASN A CA 1
ATOM 666 C C . ASN A 1 85 ? -7.718 -6.553 7.365 1.00 86.19 85 ASN A C 1
ATOM 668 O O . ASN A 1 85 ? -7.667 -6.842 6.174 1.00 86.19 85 ASN A O 1
ATOM 672 N N . LEU A 1 86 ? -6.679 -6.748 8.186 1.00 81.06 86 LEU A N 1
ATOM 673 C CA . LEU A 1 86 ? -5.411 -7.362 7.779 1.00 81.06 86 LEU A CA 1
ATOM 674 C C . LEU A 1 86 ? -5.380 -8.880 8.008 1.00 81.06 86 LEU A C 1
ATOM 676 O O . LEU A 1 86 ? -4.458 -9.547 7.543 1.00 81.06 86 LEU A O 1
ATOM 680 N N . LEU A 1 87 ? -6.371 -9.438 8.711 1.00 76.81 87 LEU A N 1
ATOM 681 C CA . LEU A 1 87 ? -6.457 -10.871 9.022 1.00 76.81 87 LEU A CA 1
ATOM 682 C C . LEU A 1 87 ? -6.998 -11.714 7.855 1.00 76.81 87 LEU A C 1
ATOM 684 O O . LEU A 1 87 ? -7.309 -12.893 8.029 1.00 76.81 87 LEU A O 1
ATOM 688 N N . ASP A 1 88 ? -7.083 -11.142 6.654 1.00 76.88 88 ASP A N 1
ATOM 689 C CA . ASP A 1 88 ? -7.395 -11.893 5.446 1.00 76.88 88 ASP A CA 1
ATOM 690 C C . ASP A 1 88 ? -6.268 -12.901 5.138 1.00 76.88 88 ASP A C 1
ATOM 692 O O . ASP A 1 88 ? -5.091 -12.551 4.999 1.00 76.88 88 ASP A O 1
ATOM 696 N N . LEU A 1 89 ? -6.628 -14.183 5.009 1.00 60.66 89 LEU A N 1
ATOM 697 C CA . LEU A 1 89 ? -5.699 -15.289 4.743 1.00 60.66 89 LEU A CA 1
ATOM 698 C C . LEU A 1 89 ? -4.875 -15.108 3.458 1.00 60.66 89 LEU A C 1
ATOM 700 O O . LEU A 1 89 ? -3.795 -15.692 3.324 1.00 60.66 89 LEU A O 1
ATOM 704 N N . HIS A 1 90 ? -5.375 -14.371 2.468 1.00 65.44 90 HIS A N 1
ATOM 705 C CA . HIS A 1 90 ? -4.616 -14.025 1.272 1.00 65.44 90 HIS A CA 1
ATOM 706 C C . HIS A 1 90 ? -3.544 -12.977 1.588 1.00 65.44 90 HIS A C 1
ATOM 708 O O . HIS A 1 90 ? -2.381 -13.156 1.221 1.00 65.44 90 HIS A O 1
ATOM 714 N N . PHE A 1 91 ? -3.906 -11.952 2.358 1.00 68.31 91 PHE A N 1
ATOM 715 C CA . PHE A 1 91 ? -2.994 -10.891 2.765 1.00 68.31 91 PHE A CA 1
ATOM 716 C C . PHE A 1 91 ? -1.866 -11.408 3.669 1.00 68.31 91 PHE A C 1
ATOM 718 O O . PHE A 1 91 ? -0.688 -11.155 3.410 1.00 68.31 91 PHE A O 1
ATOM 725 N N . LEU A 1 92 ? -2.200 -12.245 4.656 1.00 71.50 92 LEU A N 1
ATOM 726 C CA . LEU A 1 92 ? -1.227 -12.881 5.551 1.00 71.50 92 LEU A CA 1
ATOM 727 C C . LEU A 1 92 ? -0.218 -13.765 4.802 1.00 71.50 92 LEU A C 1
ATOM 729 O O . LEU A 1 92 ? 0.960 -13.801 5.160 1.00 71.50 92 LEU A O 1
ATOM 733 N N . ARG A 1 93 ? -0.648 -14.463 3.741 1.00 68.88 93 ARG A N 1
ATOM 734 C CA . ARG A 1 93 ? 0.256 -15.270 2.904 1.00 68.88 93 ARG A CA 1
ATOM 735 C C . ARG A 1 93 ? 1.271 -14.406 2.165 1.00 68.88 93 ARG A C 1
ATOM 737 O O . ARG A 1 93 ? 2.450 -14.755 2.149 1.00 68.88 93 ARG A O 1
ATOM 744 N N . VAL A 1 94 ? 0.829 -13.289 1.590 1.00 68.69 94 VAL A N 1
ATOM 745 C CA . VAL A 1 94 ? 1.717 -12.361 0.876 1.00 68.69 94 VAL A CA 1
ATOM 746 C C . VAL A 1 94 ? 2.684 -11.685 1.847 1.00 68.69 94 VAL A C 1
ATOM 748 O O . VAL A 1 94 ? 3.884 -11.675 1.589 1.00 68.69 94 VAL A O 1
ATOM 751 N N . LEU A 1 95 ? 2.209 -11.230 3.011 1.00 70.19 95 LEU A N 1
ATOM 752 C CA . LEU A 1 95 ? 3.080 -10.683 4.055 1.00 70.19 95 LEU A CA 1
ATOM 753 C C . LEU A 1 95 ? 4.149 -11.680 4.504 1.00 70.19 95 LEU A C 1
ATOM 755 O O . LEU A 1 95 ? 5.324 -11.330 4.595 1.00 70.19 95 LEU A O 1
ATOM 759 N N . ARG A 1 96 ? 3.761 -12.936 4.745 1.00 68.50 96 ARG A N 1
ATOM 760 C CA . ARG A 1 96 ? 4.698 -13.989 5.147 1.00 68.50 96 ARG A CA 1
ATOM 761 C C . ARG A 1 96 ? 5.749 -14.257 4.075 1.00 68.50 96 ARG A C 1
ATOM 763 O O . ARG A 1 96 ? 6.914 -14.454 4.405 1.00 68.50 96 ARG A O 1
ATOM 770 N N . PHE A 1 97 ? 5.349 -14.263 2.806 1.00 68.62 97 PHE A N 1
ATOM 771 C CA . PHE A 1 97 ? 6.270 -14.439 1.688 1.00 68.62 97 PHE A CA 1
ATOM 772 C C . PHE A 1 97 ? 7.317 -13.319 1.636 1.00 68.62 97 PHE A C 1
ATOM 774 O O . PHE A 1 97 ? 8.512 -13.610 1.584 1.00 68.62 97 PHE A O 1
ATOM 781 N N . VAL A 1 98 ? 6.884 -12.060 1.735 1.00 66.44 98 VAL A N 1
ATOM 782 C CA . VAL A 1 98 ? 7.792 -10.904 1.704 1.00 66.44 98 VAL A CA 1
ATOM 783 C C . VAL A 1 98 ? 8.707 -10.881 2.938 1.00 66.44 98 VAL A C 1
ATOM 785 O O . VAL A 1 98 ? 9.918 -10.708 2.815 1.00 66.44 98 VAL A O 1
ATOM 788 N N . ALA A 1 99 ? 8.176 -11.143 4.133 1.00 68.19 99 ALA A N 1
ATOM 789 C CA . ALA A 1 99 ? 8.970 -11.139 5.361 1.00 68.19 99 ALA A CA 1
ATOM 790 C C . ALA A 1 99 ? 10.015 -12.265 5.429 1.00 68.19 99 ALA A C 1
ATOM 792 O O . ALA A 1 99 ? 11.137 -12.033 5.879 1.00 68.19 99 ALA A O 1
ATOM 793 N N . ASN A 1 100 ? 9.684 -13.459 4.921 1.00 65.06 100 ASN A N 1
ATOM 794 C CA . ASN A 1 100 ? 10.641 -14.562 4.808 1.00 65.06 100 ASN A CA 1
ATOM 795 C C . ASN A 1 100 ? 11.821 -14.209 3.887 1.00 65.06 100 ASN A C 1
ATOM 797 O O . ASN A 1 100 ? 12.934 -14.669 4.132 1.00 65.06 100 ASN A O 1
ATOM 801 N N . LYS A 1 101 ? 11.611 -13.381 2.852 1.00 63.50 101 LYS A N 1
ATOM 802 C CA . LYS A 1 101 ? 12.704 -12.895 1.992 1.00 63.50 101 LYS A CA 1
ATOM 803 C C . LYS A 1 101 ? 13.584 -11.849 2.670 1.00 63.50 101 LYS A C 1
ATOM 805 O O . LYS A 1 101 ? 14.787 -11.824 2.431 1.00 63.50 101 LYS A O 1
ATOM 810 N N . LEU A 1 102 ? 13.011 -11.025 3.544 1.00 56.09 102 LEU A N 1
ATOM 811 C CA . LEU A 1 102 ? 13.738 -9.987 4.282 1.00 56.09 102 LEU A CA 1
ATOM 812 C C . LEU A 1 102 ? 14.533 -10.524 5.485 1.00 56.09 102 LEU A C 1
ATOM 814 O O . LEU A 1 102 ? 15.148 -9.738 6.199 1.00 56.09 102 LEU A O 1
ATOM 818 N N . SER A 1 103 ? 14.560 -11.844 5.719 1.00 56.06 103 SER A N 1
AT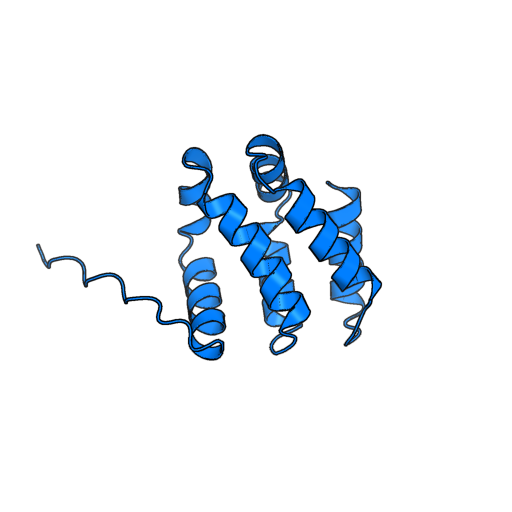OM 819 C CA . SER A 1 103 ? 15.172 -12.459 6.914 1.00 56.06 103 SER A CA 1
ATOM 820 C C . SER A 1 103 ? 14.601 -11.918 8.233 1.00 56.06 103 SER A C 1
ATOM 822 O O . SER A 1 103 ? 15.243 -12.001 9.278 1.00 56.06 103 SER A O 1
ATOM 824 N N . LEU A 1 104 ? 13.395 -11.345 8.199 1.00 51.91 104 LEU A N 1
ATOM 825 C CA . LEU A 1 104 ? 12.699 -10.897 9.394 1.00 51.91 104 LEU A CA 1
ATOM 826 C C . LEU A 1 104 ? 12.071 -12.135 10.026 1.00 51.91 104 LEU A C 1
ATOM 828 O O . LEU A 1 104 ? 11.194 -12.766 9.436 1.00 51.91 104 LEU A O 1
ATOM 832 N N . SER A 1 105 ? 12.538 -12.513 11.214 1.00 36.16 105 SER A N 1
ATOM 833 C CA . SER A 1 105 ? 11.959 -13.609 11.982 1.00 36.16 105 SER A CA 1
ATOM 834 C C . SER A 1 105 ? 10.542 -13.231 12.418 1.00 36.16 105 SER A C 1
ATOM 836 O O . SER A 1 105 ? 10.341 -12.717 13.518 1.00 36.16 105 SER A O 1
ATOM 838 N N . ILE A 1 106 ? 9.543 -13.475 11.569 1.00 51.12 106 ILE A N 1
ATOM 839 C CA . ILE A 1 106 ? 8.167 -13.573 12.045 1.00 51.12 106 ILE A CA 1
ATOM 840 C C . ILE A 1 106 ? 8.136 -14.849 12.875 1.00 51.12 106 ILE A C 1
ATOM 842 O O . ILE A 1 106 ? 8.194 -15.954 12.329 1.00 51.12 106 ILE A O 1
ATOM 846 N N . THR A 1 107 ? 8.094 -14.700 14.196 1.00 46.88 107 THR A N 1
ATOM 847 C CA . THR A 1 107 ? 7.797 -15.817 15.085 1.00 46.88 107 THR A CA 1
ATOM 848 C C . THR A 1 107 ? 6.500 -16.458 14.589 1.00 46.88 107 THR A C 1
ATOM 850 O O . THR A 1 107 ? 5.487 -15.767 14.453 1.00 46.88 107 THR A O 1
ATOM 853 N N . PRO A 1 108 ? 6.511 -17.748 14.210 1.00 48.69 108 PRO A N 1
ATOM 854 C CA . PRO A 1 108 ? 5.296 -18.398 13.757 1.00 48.69 108 PRO A CA 1
ATOM 855 C C . PRO A 1 108 ? 4.261 -18.298 14.876 1.00 48.69 108 PRO A C 1
ATOM 857 O O . PRO A 1 108 ? 4.578 -18.564 16.037 1.00 48.69 108 PRO A O 1
ATOM 860 N N . PHE A 1 109 ? 3.038 -17.895 14.521 1.00 49.47 109 PHE A N 1
ATOM 861 C CA . PHE A 1 109 ? 1.894 -18.034 15.416 1.00 49.47 109 PHE A CA 1
ATOM 862 C C . PHE A 1 109 ? 1.910 -19.461 15.981 1.00 49.47 109 PHE A C 1
ATOM 864 O O . PHE A 1 109 ? 2.089 -20.403 15.196 1.00 49.47 109 PHE A O 1
ATOM 871 N N . PRO A 1 110 ? 1.777 -19.640 17.308 1.00 47.34 110 PRO A N 1
ATOM 872 C CA . PRO A 1 110 ? 1.693 -20.975 17.869 1.00 47.34 110 PRO A CA 1
ATOM 873 C C . PRO A 1 110 ? 0.515 -21.704 17.208 1.00 47.34 110 PRO A C 1
ATOM 875 O O . PRO A 1 110 ? -0.504 -21.066 16.919 1.00 47.34 110 PRO A O 1
ATOM 878 N N . PRO A 1 111 ? 0.648 -23.010 16.919 1.00 50.69 111 PRO A N 1
ATOM 879 C CA . PRO A 1 111 ? -0.478 -23.792 16.434 1.00 50.69 111 PRO A CA 1
ATOM 880 C C . PRO A 1 111 ? -1.638 -23.634 17.421 1.00 50.69 111 PRO A C 1
ATOM 882 O O . PRO A 1 111 ? -1.430 -23.660 18.638 1.00 50.69 111 PRO A O 1
ATOM 885 N N . PHE A 1 112 ? -2.844 -23.410 16.895 1.00 49.31 112 PHE A N 1
ATOM 886 C CA . PHE A 1 112 ? -4.047 -23.412 17.720 1.00 49.31 112 PHE A CA 1
ATOM 887 C C . PHE A 1 112 ? -4.117 -24.749 18.472 1.00 49.31 112 PHE A C 1
ATOM 889 O O . PHE A 1 112 ? -3.811 -25.779 17.869 1.00 49.31 112 PHE A O 1
ATOM 896 N N . PRO A 1 113 ? -4.467 -24.750 19.769 1.00 48.53 113 PRO A N 1
ATOM 897 C CA . PRO A 1 113 ? -4.646 -25.995 20.495 1.00 48.53 113 PRO A CA 1
ATOM 898 C C . PRO A 1 113 ? -5.786 -26.783 19.847 1.00 48.53 113 PRO A C 1
ATOM 900 O O . PRO A 1 113 ? -6.870 -26.238 19.627 1.00 48.53 113 PRO A O 1
ATOM 903 N N . ASP A 1 114 ? -5.516 -28.047 19.532 1.00 57.50 114 ASP A N 1
ATOM 904 C CA . ASP A 1 114 ? -6.544 -29.000 19.131 1.00 57.50 114 ASP A CA 1
ATOM 905 C C . ASP A 1 114 ? -7.515 -29.157 20.314 1.00 57.50 114 ASP A C 1
ATOM 907 O O . ASP A 1 114 ? -7.113 -29.592 21.398 1.00 57.50 114 ASP A O 1
ATOM 911 N N . PHE A 1 115 ? -8.761 -28.716 20.126 1.00 55.78 115 PHE A N 1
ATOM 912 C CA . PHE A 1 115 ? -9.874 -28.980 21.042 1.00 55.78 115 PHE A CA 1
ATOM 913 C C . PHE A 1 115 ? -10.450 -30.375 20.797 1.00 55.78 115 PHE A C 1
ATOM 915 O O . PHE A 1 115 ? -10.595 -30.749 19.610 1.00 55.78 115 PHE A O 1
#

Organism: NCBI:txid334625

pLDDT: mean 82.64, std 14.87, range [36.16, 95.81]

Secondary structure (DSSP, 8-state):
-HHHHHHHHHHHHHT-TT-HHHHHHHHHHHHHHTT-HHHHHHHHHTTHHHHHHHHHHHTTT-HHHHHHHHHHHHHHHTSTTTGGGG--HHHHHHHHHHHHHTT---PPPPPPP--